Protein AF-A0A7H9R9X5-F1 (afdb_monomer_lite)

Organism: Escherichia coli (NCBI:txid562)

pLDDT: mean 88.9, std 6.52, range [69.75, 95.88]

Secondary structure (DSSP, 8-state):
-HHHHHHHHHHHHHHHHHHHHHHHHHHHHHHHHHHHTT-EE-SSSS--EE--

Radius of gyration: 17.2 Å; chains: 1; bounding box: 35×18×46 Å

Foldseek 3Di:
DVVVVVVVVVVVVVVVVVVVVVVVVVLVVLQVVLVVVVFGFDPPDDTHTDHD

Sequence (52 aa):
MRNKILFALLIIVVAALSFDFGRSWELSKTAEYCSSIGKKLSDAGPAYCVSK

Structure (mmCIF, N/CA/C/O backbone):
data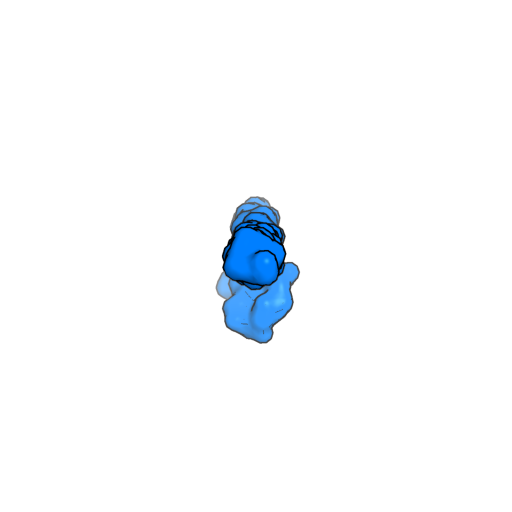_AF-A0A7H9R9X5-F1
#
_entry.id   AF-A0A7H9R9X5-F1
#
loop_
_atom_site.group_PDB
_atom_site.id
_atom_site.type_symbol
_atom_site.label_atom_id
_atom_site.label_alt_id
_atom_site.label_comp_id
_atom_site.label_asym_id
_atom_site.label_entity_id
_atom_site.label_seq_id
_atom_site.pdbx_PDB_ins_code
_atom_site.Cartn_x
_atom_site.Cartn_y
_atom_site.Cartn_z
_atom_site.occupancy
_atom_site.B_iso_or_equiv
_atom_site.auth_seq_id
_atom_site.auth_comp_id
_atom_site.auth_asym_id
_atom_site.auth_atom_id
_atom_site.pdbx_PDB_model_num
ATOM 1 N N . MET A 1 1 ? -24.687 -0.469 28.481 1.00 69.75 1 M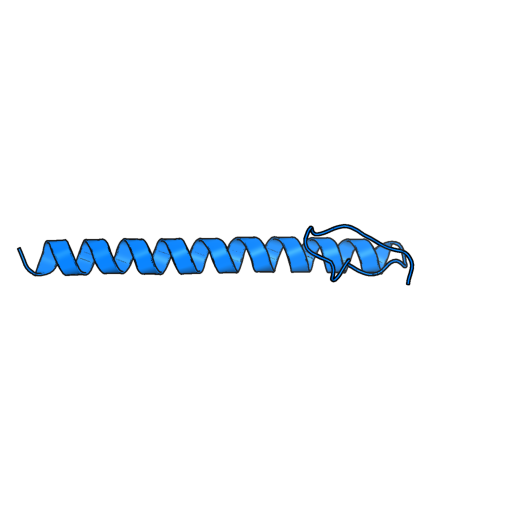ET A N 1
ATOM 2 C CA . MET A 1 1 ? -23.732 -1.442 27.892 1.00 69.75 1 MET A CA 1
ATOM 3 C C . MET A 1 1 ? -23.869 -1.556 26.372 1.00 69.75 1 MET A C 1
ATOM 5 O O . MET A 1 1 ? -22.862 -1.405 25.698 1.00 69.75 1 MET A O 1
ATOM 9 N N . ARG A 1 2 ? -25.084 -1.698 25.815 1.00 80.94 2 ARG A N 1
ATOM 10 C CA . ARG A 1 2 ? -25.340 -1.783 24.358 1.00 80.94 2 ARG A CA 1
ATOM 11 C C . ARG A 1 2 ? -24.679 -0.683 23.508 1.00 80.94 2 ARG A C 1
ATOM 13 O O . ARG A 1 2 ? -23.993 -0.996 22.545 1.00 80.94 2 ARG A O 1
ATOM 20 N N . ASN A 1 3 ? -24.804 0.586 23.902 1.00 83.94 3 ASN A N 1
ATOM 21 C CA . ASN A 1 3 ? -24.215 1.696 23.137 1.00 83.94 3 ASN A CA 1
ATOM 22 C C . ASN A 1 3 ? -22.678 1.654 23.115 1.00 83.94 3 ASN A C 1
ATOM 24 O O . ASN A 1 3 ? -22.086 2.002 22.104 1.00 83.94 3 ASN A O 1
ATOM 28 N N . LYS A 1 4 ? -22.026 1.176 24.186 1.00 85.19 4 LYS A N 1
ATOM 29 C CA . LYS A 1 4 ? -20.559 1.038 24.225 1.00 85.19 4 LYS A CA 1
ATOM 30 C C . LYS A 1 4 ? -20.064 -0.018 23.230 1.00 85.19 4 LYS A C 1
ATOM 32 O O . LYS A 1 4 ? -19.063 0.206 22.566 1.00 85.19 4 LYS A O 1
ATOM 37 N N . ILE A 1 5 ? -20.792 -1.129 23.097 1.00 92.25 5 ILE A N 1
ATOM 38 C CA . ILE A 1 5 ? -20.472 -2.201 22.140 1.00 92.25 5 ILE A CA 1
ATOM 39 C C . ILE A 1 5 ? -20.650 -1.707 20.700 1.00 92.25 5 ILE A C 1
ATOM 41 O O . ILE A 1 5 ? -19.782 -1.933 19.863 1.00 92.25 5 ILE A O 1
ATOM 45 N N . LEU A 1 6 ? -21.736 -0.977 20.424 1.00 92.50 6 LEU A N 1
ATOM 46 C CA . LEU A 1 6 ? -21.971 -0.377 19.107 1.00 92.50 6 LEU A CA 1
ATOM 47 C C . LEU A 1 6 ? -20.878 0.627 18.730 1.00 92.50 6 LEU A C 1
ATOM 49 O O . LEU A 1 6 ? -20.380 0.588 17.611 1.00 92.50 6 LEU A O 1
ATOM 53 N N . PHE A 1 7 ? -20.460 1.479 19.669 1.00 93.25 7 PHE A N 1
ATOM 54 C CA . PHE A 1 7 ? -19.351 2.406 19.440 1.00 93.25 7 PHE A CA 1
ATOM 55 C C . PHE A 1 7 ? -18.029 1.680 19.177 1.00 93.25 7 PHE A C 1
ATOM 57 O O . PHE A 1 7 ? -17.307 2.062 18.263 1.00 93.25 7 PHE A O 1
ATOM 64 N N . ALA A 1 8 ? -17.722 0.618 19.926 1.00 93.62 8 ALA A N 1
ATOM 65 C CA . ALA A 1 8 ? -16.512 -0.170 19.700 1.00 93.62 8 ALA A CA 1
ATOM 66 C C . ALA A 1 8 ? -16.503 -0.821 18.306 1.00 93.62 8 ALA A C 1
ATOM 68 O O . ALA A 1 8 ? -15.503 -0.741 17.598 1.00 93.62 8 ALA A O 1
ATOM 69 N N . LEU A 1 9 ? -17.632 -1.397 17.878 1.00 94.56 9 LEU A N 1
ATOM 70 C CA . LEU A 1 9 ? -17.783 -1.942 16.526 1.00 94.56 9 LEU A CA 1
ATOM 71 C C . LEU A 1 9 ? -17.602 -0.862 15.458 1.00 94.56 9 LEU A C 1
ATOM 73 O O . LEU A 1 9 ? -16.905 -1.085 14.473 1.00 94.56 9 LEU A O 1
ATOM 77 N N . LEU A 1 10 ? -18.182 0.319 15.671 1.00 95.38 10 LEU A N 1
ATOM 78 C CA . LEU A 1 10 ? -18.069 1.432 14.737 1.00 95.38 10 LEU A CA 1
ATOM 79 C C . LEU A 1 10 ? -16.614 1.894 14.577 1.00 95.38 10 LEU A C 1
ATOM 81 O O . LEU A 1 10 ? -16.167 2.115 13.457 1.00 95.38 10 LEU A O 1
ATOM 85 N N . ILE A 1 11 ? -15.852 1.966 15.671 1.00 95.06 11 ILE A N 1
ATOM 86 C CA . ILE A 1 11 ? -14.423 2.314 15.637 1.00 95.06 11 ILE A CA 1
ATOM 87 C C . ILE A 1 11 ? -13.625 1.280 14.838 1.00 95.06 11 ILE A C 1
ATOM 89 O O . ILE A 1 11 ? -12.799 1.660 14.013 1.00 95.06 11 ILE A O 1
ATOM 93 N N . ILE A 1 12 ? -13.884 -0.014 15.047 1.00 95.88 12 ILE A N 1
ATOM 94 C CA . ILE A 1 12 ? -13.199 -1.090 14.315 1.00 95.88 12 ILE A CA 1
ATOM 95 C C . ILE A 1 12 ? -13.489 -0.985 12.814 1.00 95.88 12 ILE A C 1
ATOM 97 O O . ILE A 1 12 ? -12.568 -1.075 12.005 1.00 95.88 12 ILE A O 1
ATOM 101 N N . VAL A 1 13 ? -14.750 -0.749 12.442 1.00 95.50 13 VAL A N 1
ATOM 102 C CA . VAL A 1 13 ? -15.147 -0.584 11.038 1.00 95.50 13 VAL A CA 1
ATOM 103 C C . VAL A 1 13 ? -14.460 0.630 10.418 1.00 95.50 13 VAL A C 1
ATOM 105 O O . VAL A 1 13 ? -13.887 0.515 9.338 1.00 95.50 13 VAL A O 1
ATOM 108 N N . VAL A 1 14 ? -14.458 1.776 11.102 1.00 95.38 14 VAL A N 1
ATOM 109 C CA . VAL A 1 14 ? -13.786 2.987 10.610 1.00 95.38 14 VAL A CA 1
ATOM 110 C C . VAL A 1 14 ? -12.287 2.746 10.443 1.00 95.38 14 VAL A C 1
ATOM 112 O O . VAL A 1 14 ? -11.747 3.070 9.393 1.00 95.38 14 VAL A O 1
ATOM 115 N N . ALA A 1 15 ? -11.623 2.119 11.417 1.00 95.38 15 ALA A N 1
ATOM 116 C CA . ALA A 1 15 ? -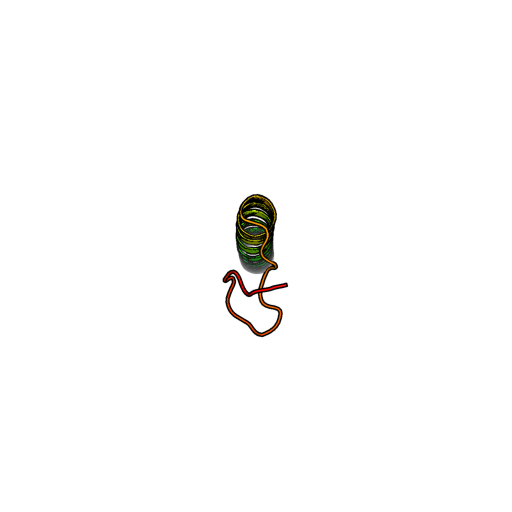10.197 1.814 11.333 1.00 95.38 15 ALA A CA 1
ATOM 117 C C . ALA A 1 15 ? -9.867 0.884 10.153 1.00 95.38 15 ALA A C 1
ATOM 119 O O . ALA A 1 15 ? -8.910 1.138 9.422 1.00 95.38 15 ALA A O 1
ATOM 120 N N . ALA A 1 16 ? -10.677 -0.156 9.931 1.00 94.50 16 ALA A N 1
ATOM 121 C CA . ALA A 1 16 ? -10.508 -1.065 8.801 1.00 94.50 16 ALA A CA 1
ATOM 122 C C . ALA A 1 16 ? -10.676 -0.341 7.454 1.00 94.50 16 ALA A C 1
ATOM 124 O O . ALA A 1 16 ? -9.856 -0.518 6.553 1.00 94.50 16 ALA A O 1
ATOM 125 N N . LEU A 1 17 ? -11.692 0.519 7.335 1.00 94.06 17 LEU A N 1
ATOM 126 C CA . LEU A 1 17 ? -11.926 1.315 6.128 1.00 94.06 17 LEU A CA 1
ATOM 127 C C . LEU A 1 17 ? -10.810 2.338 5.888 1.00 94.06 17 LEU A C 1
ATOM 129 O O . LEU A 1 17 ? -10.366 2.503 4.755 1.00 94.06 17 LEU A O 1
ATOM 133 N N . SER A 1 18 ? -10.324 3.005 6.938 1.00 93.25 18 SER A N 1
ATOM 134 C CA . SER A 1 18 ? -9.201 3.942 6.835 1.00 93.25 18 SER A CA 1
ATOM 135 C C . SER A 1 18 ? -7.915 3.247 6.394 1.00 93.25 18 SER A C 1
ATOM 137 O O . SER A 1 18 ? -7.174 3.804 5.587 1.00 93.25 18 SER A O 1
ATOM 139 N N . PHE A 1 19 ? -7.657 2.031 6.885 1.00 91.25 19 PHE A N 1
ATOM 140 C CA . PHE A 1 19 ? -6.494 1.247 6.480 1.00 91.25 19 PHE A CA 1
ATOM 141 C C . PHE A 1 19 ? -6.562 0.841 5.003 1.00 91.25 19 PHE A C 1
ATOM 143 O O . PHE A 1 19 ? -5.589 1.026 4.273 1.00 91.25 19 PHE A O 1
ATOM 150 N N . ASP A 1 20 ? -7.709 0.334 4.541 1.00 90.81 20 ASP A N 1
ATOM 151 C CA . ASP A 1 20 ? -7.861 -0.066 3.140 1.00 90.81 20 ASP A CA 1
ATOM 152 C C . ASP A 1 20 ? -7.788 1.140 2.191 1.00 90.81 20 ASP A C 1
ATOM 154 O O . ASP A 1 20 ? -7.082 1.092 1.183 1.00 90.81 20 ASP A O 1
ATOM 158 N N . PH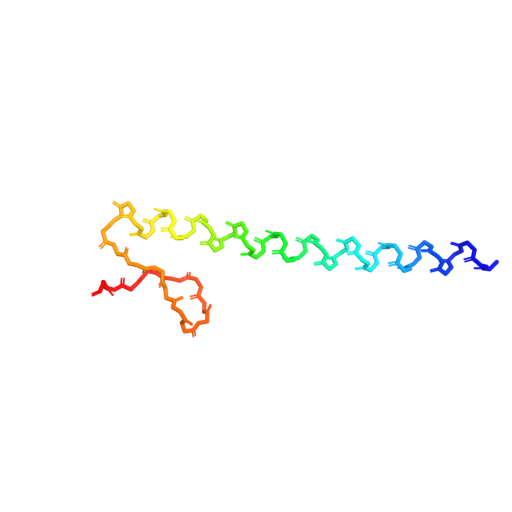E A 1 21 ? -8.408 2.263 2.572 1.00 91.25 21 PHE A N 1
ATOM 159 C CA . PHE A 1 21 ? -8.299 3.516 1.830 1.00 91.25 21 PHE A CA 1
ATOM 160 C C . PHE A 1 21 ? -6.853 4.017 1.755 1.00 91.25 21 PHE A C 1
ATOM 162 O O . PHE A 1 21 ? -6.395 4.381 0.674 1.00 91.25 21 PHE A O 1
ATOM 169 N N . GLY A 1 22 ? -6.116 4.004 2.872 1.00 89.50 22 GLY A N 1
ATOM 170 C CA . GLY A 1 22 ? -4.706 4.399 2.906 1.00 89.50 22 GLY A CA 1
ATOM 171 C C . GLY A 1 22 ? -3.856 3.543 1.970 1.00 89.50 22 GLY A C 1
ATOM 172 O O . GLY A 1 22 ? -3.167 4.075 1.102 1.00 89.50 22 GLY A O 1
ATOM 173 N N . ARG A 1 23 ? -4.002 2.218 2.058 1.00 88.56 23 ARG A N 1
ATOM 174 C CA . ARG A 1 23 ? -3.295 1.272 1.189 1.00 88.56 23 ARG A CA 1
ATOM 175 C C . ARG A 1 23 ? -3.637 1.481 -0.288 1.00 88.56 23 ARG A C 1
ATOM 177 O O . ARG A 1 23 ? -2.747 1.478 -1.136 1.00 88.56 23 ARG A O 1
ATOM 184 N N . SER A 1 24 ? -4.916 1.675 -0.610 1.00 87.69 24 SER A N 1
ATOM 185 C CA . SER A 1 24 ? -5.356 1.936 -1.984 1.00 87.69 24 SER A CA 1
ATOM 186 C C . SER A 1 24 ? -4.828 3.272 -2.508 1.00 87.69 24 SER A C 1
ATOM 188 O O . SER A 1 24 ? -4.478 3.372 -3.685 1.00 87.69 24 SER A O 1
ATOM 190 N N . TRP A 1 25 ? -4.774 4.300 -1.661 1.00 89.19 25 TRP A N 1
ATOM 191 C CA . TRP A 1 25 ? -4.253 5.614 -2.023 1.00 89.19 25 TRP A CA 1
ATOM 192 C C . TRP A 1 25 ? -2.750 5.561 -2.309 1.00 89.19 25 TRP A C 1
ATOM 194 O O . TRP A 1 25 ? -2.311 6.072 -3.341 1.00 89.19 25 TRP A O 1
ATOM 204 N N . GLU A 1 26 ? -1.975 4.885 -1.455 1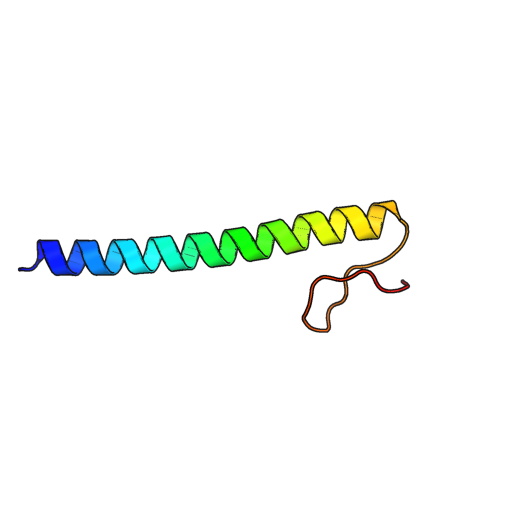.00 88.06 26 GLU A N 1
ATOM 205 C CA . GLU A 1 26 ? -0.541 4.668 -1.669 1.00 88.06 26 GLU A CA 1
ATOM 206 C C . GLU A 1 26 ? -0.288 3.915 -2.979 1.00 88.06 26 GLU A C 1
ATOM 208 O O . GLU A 1 26 ? 0.467 4.397 -3.821 1.00 88.06 26 GLU A O 1
ATOM 213 N N . LEU A 1 27 ? -0.994 2.801 -3.214 1.00 88.31 27 LEU A N 1
ATOM 214 C CA . LEU A 1 27 ? -0.896 2.039 -4.464 1.00 88.31 27 LEU A CA 1
ATOM 215 C C . LEU A 1 27 ? -1.227 2.896 -5.689 1.00 88.31 27 LEU A C 1
ATOM 217 O O . LEU A 1 27 ? -0.504 2.849 -6.683 1.00 88.31 27 LEU A O 1
ATOM 221 N N . SER A 1 28 ? -2.283 3.709 -5.617 1.00 89.06 28 SER A N 1
ATOM 222 C CA . SER A 1 28 ? -2.668 4.602 -6.711 1.00 89.06 28 SER A CA 1
ATOM 223 C C . SER A 1 28 ? -1.588 5.642 -7.003 1.00 89.06 28 SER A C 1
ATOM 225 O O . SER A 1 28 ? -1.290 5.894 -8.170 1.00 89.06 28 SER A O 1
ATOM 227 N N . LYS A 1 29 ? -0.991 6.248 -5.971 1.00 90.81 29 LYS A N 1
ATOM 228 C CA . LYS A 1 29 ? 0.061 7.257 -6.143 1.00 90.81 29 LYS A CA 1
ATOM 229 C C . LYS A 1 29 ? 1.356 6.649 -6.658 1.00 90.81 29 LYS A C 1
ATOM 231 O O . LYS A 1 29 ? 1.994 7.228 -7.536 1.00 90.81 29 LYS A O 1
ATOM 236 N N . THR A 1 30 ? 1.718 5.461 -6.184 1.00 89.31 30 THR A N 1
ATOM 237 C CA . THR A 1 30 ? 2.868 4.734 -6.716 1.00 89.31 30 THR A CA 1
ATOM 238 C C . THR A 1 30 ? 2.623 4.298 -8.158 1.00 89.31 30 THR A C 1
ATOM 240 O O . THR A 1 30 ? 3.520 4.450 -8.977 1.00 89.31 30 THR A O 1
ATOM 243 N N . ALA A 1 31 ? 1.424 3.829 -8.517 1.00 90.19 31 ALA A N 1
ATOM 244 C CA . ALA A 1 31 ? 1.080 3.498 -9.902 1.00 90.19 31 ALA A CA 1
ATOM 245 C C . ALA A 1 31 ? 1.188 4.717 -10.830 1.00 90.19 31 ALA A C 1
ATOM 247 O O . ALA A 1 31 ? 1.792 4.625 -11.901 1.00 90.19 31 ALA A O 1
ATOM 248 N N . GLU A 1 32 ? 0.652 5.862 -10.399 1.00 91.44 32 GLU A N 1
ATOM 249 C CA . GLU A 1 32 ? 0.737 7.135 -11.119 1.00 91.44 32 GLU A CA 1
ATOM 250 C C . GLU A 1 32 ? 2.202 7.549 -11.335 1.00 91.44 32 GLU A C 1
ATOM 252 O O . GLU A 1 32 ? 2.606 7.865 -12.456 1.00 91.44 32 GLU A O 1
ATOM 257 N N . TYR A 1 33 ? 3.029 7.447 -10.290 1.00 92.06 33 TYR A N 1
ATOM 258 C CA . TYR A 1 33 ? 4.467 7.695 -10.376 1.00 92.06 33 TYR A CA 1
ATOM 259 C C . TYR A 1 33 ? 5.183 6.708 -11.308 1.00 92.06 33 TYR A C 1
ATOM 261 O O . TYR A 1 33 ? 5.945 7.121 -12.177 1.00 92.06 33 TYR A O 1
ATOM 269 N N . CYS A 1 34 ? 4.931 5.403 -11.188 1.00 91.56 34 CYS A N 1
ATOM 270 C CA . CYS A 1 34 ? 5.557 4.407 -12.054 1.00 91.56 34 CYS A CA 1
ATOM 271 C C . CYS A 1 34 ? 5.202 4.652 -13.523 1.00 91.56 34 CYS A C 1
ATOM 273 O O . CYS A 1 34 ? 6.077 4.569 -14.384 1.00 91.56 34 CYS A O 1
ATOM 275 N N . SER A 1 35 ? 3.948 5.011 -13.802 1.00 92.00 35 SER A N 1
ATOM 276 C CA . SER A 1 35 ? 3.498 5.348 -15.149 1.00 92.00 35 SER A CA 1
ATOM 277 C C . SER A 1 35 ? 4.199 6.594 -15.697 1.00 92.00 35 SER A C 1
ATOM 279 O O . SER A 1 35 ? 4.597 6.593 -16.864 1.00 92.00 35 SER A O 1
ATOM 281 N N . SER A 1 36 ? 4.408 7.632 -14.876 1.00 94.75 36 SER A N 1
ATOM 282 C CA . SER A 1 36 ? 5.075 8.871 -15.309 1.00 94.75 36 SER A CA 1
ATOM 283 C C . SER A 1 36 ? 6.546 8.660 -15.687 1.00 94.75 36 SER A C 1
ATOM 285 O O . SER A 1 36 ? 7.044 9.323 -16.594 1.00 94.75 36 SER A O 1
ATOM 287 N N . ILE A 1 37 ? 7.217 7.678 -15.076 1.00 94.19 37 ILE A N 1
ATOM 288 C CA . ILE A 1 37 ? 8.587 7.266 -15.427 1.00 94.19 37 ILE A CA 1
ATOM 289 C C . ILE A 1 37 ? 8.639 6.123 -16.460 1.00 94.19 37 ILE A C 1
ATOM 291 O O . ILE A 1 37 ? 9.686 5.504 -16.651 1.00 94.19 37 ILE A O 1
ATOM 295 N N . GLY A 1 38 ? 7.514 5.798 -17.109 1.00 92.31 38 GLY A N 1
ATOM 296 C CA . GLY A 1 38 ? 7.436 4.776 -18.160 1.00 92.31 38 GLY A CA 1
ATOM 297 C C . GLY A 1 38 ? 7.484 3.322 -17.671 1.00 92.31 38 GLY A C 1
ATOM 298 O O . GLY A 1 38 ? 7.580 2.407 -18.488 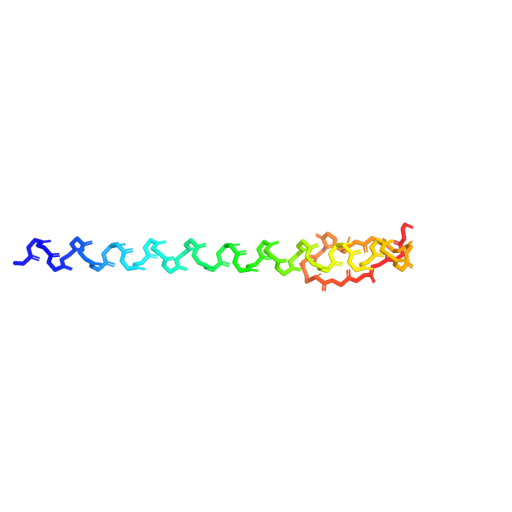1.00 92.31 38 GLY A O 1
ATOM 299 N N . LYS A 1 39 ? 7.382 3.092 -16.362 1.00 93.25 39 LYS A N 1
ATOM 300 C CA . LYS A 1 39 ? 7.366 1.777 -15.702 1.00 93.25 39 LYS A CA 1
ATOM 301 C C . LYS A 1 39 ? 5.932 1.326 -15.380 1.00 93.25 39 LYS A C 1
ATOM 303 O O . LYS A 1 39 ? 4.972 2.036 -15.676 1.00 93.25 39 LYS A O 1
ATOM 308 N N . LYS A 1 40 ? 5.770 0.131 -14.805 1.00 90.62 40 LYS A N 1
ATOM 309 C CA . LYS A 1 40 ? 4.496 -0.360 -14.242 1.00 90.62 40 LYS A CA 1
ATOM 310 C C . LYS A 1 40 ? 4.637 -0.638 -12.746 1.00 90.62 40 LYS A C 1
ATOM 312 O O . LYS A 1 40 ? 5.751 -0.843 -12.265 1.00 90.62 40 LYS A O 1
ATOM 317 N N . LEU A 1 41 ? 3.527 -0.612 -12.014 1.00 89.69 41 LEU A N 1
ATOM 318 C CA . LEU A 1 41 ? 3.505 -1.041 -10.615 1.00 89.69 41 LEU A CA 1
ATOM 319 C C . LEU A 1 41 ? 3.689 -2.565 -10.541 1.00 89.69 41 LEU A C 1
ATOM 321 O O . LEU A 1 41 ? 3.203 -3.282 -11.411 1.00 89.69 41 LEU A O 1
ATOM 325 N N . SER A 1 42 ? 4.418 -3.048 -9.536 1.00 86.00 42 SER A N 1
ATOM 326 C CA . SER A 1 42 ? 4.570 -4.482 -9.280 1.00 86.00 42 SER A CA 1
ATOM 327 C C . SER A 1 42 ? 3.271 -5.106 -8.765 1.00 86.00 42 SER A C 1
ATOM 329 O O . SER A 1 42 ? 2.693 -4.612 -7.799 1.00 86.00 42 SER A O 1
ATOM 331 N N . ASP A 1 43 ? 2.875 -6.242 -9.345 1.00 80.31 43 ASP A N 1
ATOM 332 C CA . ASP A 1 43 ? 1.742 -7.057 -8.877 1.00 80.31 43 ASP A CA 1
ATOM 333 C C . ASP A 1 43 ? 2.145 -8.052 -7.765 1.00 80.31 43 ASP A C 1
ATOM 335 O O . ASP A 1 43 ? 1.307 -8.767 -7.219 1.00 80.31 43 ASP A O 1
ATOM 339 N N . ALA A 1 44 ? 3.437 -8.126 -7.417 1.00 74.69 44 ALA A N 1
ATOM 340 C CA . ALA A 1 44 ? 4.009 -9.163 -6.549 1.00 74.69 44 ALA A CA 1
ATOM 341 C C . ALA A 1 44 ? 4.030 -8.810 -5.045 1.00 74.69 44 ALA A C 1
ATOM 343 O O . ALA A 1 44 ? 4.783 -9.410 -4.278 1.00 74.69 44 ALA A O 1
ATOM 344 N N . GLY A 1 45 ? 3.226 -7.839 -4.607 1.00 71.06 45 GLY A N 1
ATOM 345 C CA . GLY A 1 45 ? 3.099 -7.471 -3.195 1.00 71.06 45 GLY A CA 1
ATOM 346 C C . GLY A 1 45 ? 3.397 -5.995 -2.931 1.00 71.06 45 GLY A C 1
ATOM 347 O O . GLY A 1 45 ? 2.466 -5.194 -2.982 1.00 71.06 45 GLY A O 1
ATOM 348 N N . PRO A 1 46 ? 4.641 -5.606 -2.588 1.00 72.50 46 PRO A N 1
ATOM 349 C CA . PRO A 1 46 ? 4.933 -4.221 -2.234 1.00 72.50 46 PRO A CA 1
ATOM 350 C C . PRO A 1 46 ? 4.813 -3.275 -3.439 1.00 72.50 46 PRO A C 1
ATOM 352 O O . PRO A 1 46 ? 5.096 -3.646 -4.578 1.00 72.50 46 PRO A O 1
ATOM 355 N N . ALA A 1 47 ? 4.429 -2.025 -3.174 1.00 81.31 47 ALA A N 1
ATOM 356 C CA . ALA A 1 47 ? 4.264 -0.991 -4.189 1.00 81.31 47 ALA A CA 1
ATOM 357 C C . ALA A 1 47 ? 5.630 -0.451 -4.657 1.00 81.31 47 ALA A C 1
ATOM 359 O O . ALA A 1 47 ? 6.195 0.457 -4.052 1.00 81.31 47 ALA A O 1
ATOM 360 N N . TYR A 1 48 ? 6.180 -1.008 -5.738 1.00 85.06 48 TYR A N 1
ATOM 361 C CA . TYR A 1 48 ? 7.394 -0.498 -6.386 1.00 85.06 48 TYR A CA 1
ATOM 362 C C . TYR A 1 48 ? 7.300 -0.597 -7.909 1.00 85.06 48 TYR A C 1
ATOM 364 O O . TYR A 1 48 ? 6.526 -1.383 -8.457 1.00 85.06 48 TYR A O 1
ATOM 372 N N . CYS A 1 49 ? 8.097 0.216 -8.601 1.00 91.50 49 CYS A N 1
ATOM 373 C CA . CYS A 1 49 ? 8.084 0.273 -10.057 1.00 91.50 49 CYS A CA 1
ATOM 374 C C . CYS A 1 49 ? 8.959 -0.819 -10.675 1.00 91.50 49 CYS A C 1
ATOM 376 O O . CYS A 1 49 ? 10.160 -0.886 -10.409 1.00 91.50 49 CYS A O 1
ATOM 378 N N . VAL A 1 50 ? 8.381 -1.605 -11.576 1.00 92.25 50 VAL A N 1
ATOM 379 C CA . VAL A 1 50 ? 9.072 -2.614 -12.387 1.00 92.25 50 VAL A CA 1
ATOM 380 C C . VAL A 1 50 ? 9.050 -2.228 -13.861 1.00 92.25 50 VAL A C 1
ATOM 382 O O . VAL A 1 50 ? 8.225 -1.426 -14.304 1.00 92.25 50 VAL A O 1
ATOM 385 N N . SER A 1 51 ? 9.988 -2.774 -14.632 1.00 86.56 51 SER A N 1
ATOM 386 C CA . SER A 1 51 ? 9.973 -2.635 -16.091 1.00 86.56 51 SER A CA 1
ATOM 387 C C . SER A 1 51 ? 8.654 -3.170 -16.654 1.00 86.56 51 SER A C 1
ATOM 389 O O . SER A 1 51 ? 8.112 -4.143 -16.124 1.00 86.56 51 SER A O 1
ATOM 391 N N . LYS A 1 52 ? 8.125 -2.496 -17.680 1.00 75.06 52 LYS A N 1
ATOM 392 C CA . LYS A 1 52 ? 6.889 -2.915 -18.350 1.00 75.06 52 LYS A CA 1
ATOM 393 C C . LYS A 1 52 ? 7.016 -4.312 -18.941 1.00 75.06 52 LYS A C 1
ATOM 395 O O . LYS A 1 52 ? 8.093 -4.614 -19.492 1.00 75.06 52 LYS A O 1
#